Protein AF-A0A0V0GNB0-F1 (afdb_monomer_lite)

Secondary structure (DSSP, 8-state):
--------SSGGG-SEE-TTSSEEEEEEEEEE-SS-EEEEEEETTTTEEEEEEE--GGGTTTSGGGG--

pLDDT: mean 80.32, std 20.07, range [40.38, 98.31]

Foldseek 3Di:
DDDDPPPPDPLVQFPDADPVRQKGWHPAFPDDDQFWTWTWMAGNVVGDIDIDIDGDVVSQVPDPVSVPD

Sequence (69 aa):
MNGLTDTEPEISEFVEVDPTGRYGRYNEILGKGASKTVYRAFDEYEGIEVAWNQVKLYDFLQSPEDLER

InterPro domains:
  IPR050588 With No Lysine (K) Ser/Thr Protein Kinase [PTHR13902] (12-69)

Structure (mmCIF, N/CA/C/O backbone):
data_AF-A0A0V0GNB0-F1
#
_entry.id   AF-A0A0V0GNB0-F1
#
loop_
_atom_site.group_PDB
_atom_site.id
_atom_site.type_symbol
_atom_site.label_atom_id
_atom_site.label_alt_id
_atom_site.label_comp_id
_atom_site.label_asym_id
_atom_site.label_entity_id
_atom_site.label_seq_id
_atom_site.pdbx_PDB_ins_code
_atom_site.Cartn_x
_atom_site.Cartn_y
_atom_site.Cartn_z
_atom_site.occupancy
_atom_site.B_iso_or_equiv
_atom_site.auth_seq_id
_atom_site.auth_comp_id
_atom_site.auth_asym_id
_atom_site.auth_atom_id
_atom_site.pdbx_PDB_model_num
ATOM 1 N N . MET A 1 1 ? -28.050 -7.248 28.160 1.00 40.38 1 MET A N 1
ATOM 2 C CA . MET A 1 1 ? -27.408 -8.120 27.158 1.00 40.38 1 MET A CA 1
ATOM 3 C C . MET A 1 1 ? -26.509 -7.231 26.318 1.00 40.38 1 MET A C 1
ATOM 5 O O . MET A 1 1 ? -26.971 -6.644 25.354 1.00 40.38 1 MET A O 1
ATOM 9 N N . ASN A 1 2 ? -25.269 -7.046 26.772 1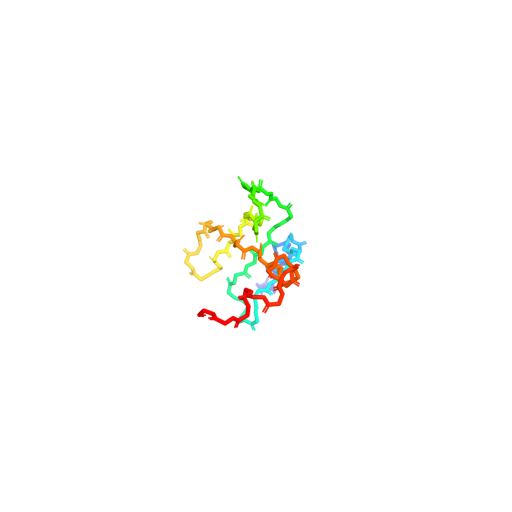.00 43.81 2 ASN A N 1
ATOM 10 C CA . ASN A 1 2 ? -24.199 -6.456 25.969 1.00 43.81 2 ASN A CA 1
ATOM 11 C C . ASN A 1 2 ? -23.546 -7.614 25.220 1.00 43.81 2 ASN A C 1
ATOM 13 O O . ASN A 1 2 ? -23.263 -8.622 25.869 1.00 43.81 2 ASN A O 1
ATOM 17 N N . GLY A 1 3 ? -23.296 -7.495 23.918 1.00 47.81 3 GLY A N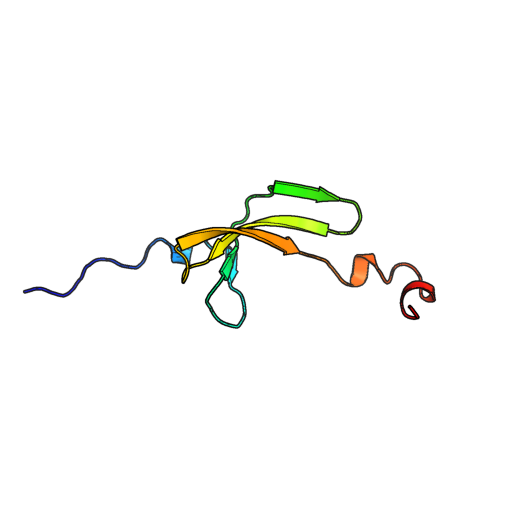 1
ATOM 18 C CA . GLY A 1 3 ? -22.436 -8.494 23.285 1.00 47.81 3 GLY A CA 1
ATOM 19 C C . GLY A 1 3 ? -22.428 -8.625 21.774 1.00 47.81 3 GLY A C 1
ATOM 20 O O . GLY A 1 3 ? -21.860 -9.606 21.327 1.00 47.81 3 GLY A O 1
ATOM 21 N N . LEU A 1 4 ? -23.011 -7.717 20.990 1.00 52.28 4 LEU A N 1
ATOM 22 C CA . LEU A 1 4 ? -22.844 -7.736 19.533 1.00 52.28 4 LEU A CA 1
ATOM 23 C C . LEU A 1 4 ? -22.819 -6.295 19.016 1.00 52.28 4 LEU A C 1
ATOM 25 O O . LEU A 1 4 ? -23.814 -5.786 18.510 1.00 52.28 4 LEU A O 1
ATOM 29 N N . THR A 1 5 ? -21.701 -5.594 19.214 1.00 47.44 5 THR A N 1
ATOM 30 C CA . THR A 1 5 ? -21.355 -4.524 18.277 1.00 47.44 5 THR A CA 1
ATOM 31 C C . THR A 1 5 ? -20.757 -5.218 17.070 1.00 47.44 5 THR A C 1
ATOM 33 O O . THR A 1 5 ? -19.661 -5.758 17.150 1.00 47.44 5 THR A O 1
ATOM 36 N N . ASP A 1 6 ? -21.572 -5.259 1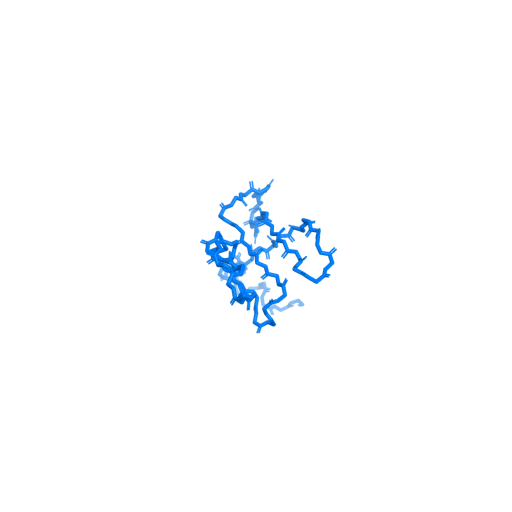6.031 1.00 48.88 6 ASP A N 1
ATOM 37 C CA . ASP A 1 6 ? -21.355 -5.555 14.617 1.00 48.88 6 ASP A CA 1
ATOM 38 C C . ASP A 1 6 ? -19.998 -5.044 14.056 1.00 48.88 6 ASP A C 1
ATOM 40 O O . ASP A 1 6 ? -19.948 -4.170 13.197 1.00 48.88 6 ASP A O 1
ATOM 44 N N . THR A 1 7 ? -18.858 -5.532 14.560 1.00 50.31 7 THR A N 1
ATOM 45 C CA . THR A 1 7 ? -17.510 -5.225 14.038 1.00 50.31 7 THR A CA 1
ATOM 46 C C . THR A 1 7 ? -17.150 -6.129 12.861 1.00 50.31 7 THR A C 1
ATOM 48 O O . THR A 1 7 ? -16.063 -6.691 12.814 1.00 50.31 7 THR A O 1
ATOM 51 N N . GLU A 1 8 ? -18.063 -6.286 11.909 1.00 52.78 8 GLU A N 1
ATOM 52 C CA . GLU A 1 8 ? -17.757 -6.828 10.583 1.00 52.78 8 GLU A CA 1
ATOM 53 C C . GLU A 1 8 ? -18.466 -5.976 9.517 1.00 52.78 8 GLU A C 1
ATOM 55 O O . GLU A 1 8 ? -19.527 -6.344 9.016 1.00 52.78 8 GLU A O 1
ATOM 60 N N . PRO A 1 9 ? -17.909 -4.790 9.193 1.00 48.41 9 PRO A N 1
ATOM 61 C CA . PRO A 1 9 ? -17.923 -4.396 7.783 1.00 48.41 9 PRO A CA 1
ATOM 62 C C . PRO A 1 9 ? -16.644 -3.723 7.250 1.00 48.41 9 PRO A C 1
ATOM 64 O O . PRO A 1 9 ? -16.534 -3.610 6.035 1.00 48.41 9 PRO A O 1
ATOM 67 N N . GLU A 1 10 ? -15.656 -3.315 8.061 1.00 52.53 10 GLU A N 1
ATOM 68 C CA . GLU A 1 10 ? -14.491 -2.588 7.501 1.00 52.53 10 GLU A CA 1
ATOM 69 C C . GLU A 1 10 ? -13.433 -3.498 6.858 1.00 52.53 10 GLU A C 1
ATOM 71 O O . GLU A 1 10 ? -12.913 -3.171 5.793 1.00 52.53 10 GLU A O 1
ATOM 76 N N . ILE A 1 11 ? -13.192 -4.701 7.398 1.00 52.09 11 ILE A N 1
ATOM 77 C CA . ILE A 1 11 ? -12.267 -5.672 6.773 1.00 52.09 11 ILE A CA 1
ATOM 78 C C . ILE A 1 11 ? -12.791 -6.114 5.391 1.00 52.09 11 ILE A C 1
ATOM 80 O O . ILE A 1 11 ? -12.013 -6.460 4.504 1.00 52.09 11 ILE A O 1
ATOM 84 N N . SER A 1 12 ? -14.113 -6.047 5.170 1.00 60.16 12 SER A N 1
ATOM 85 C CA . SER A 1 12 ? -14.748 -6.399 3.893 1.00 60.16 12 SER A CA 1
ATOM 86 C C . SER A 1 12 ? -14.401 -5.440 2.745 1.00 60.16 12 SER A C 1
ATOM 88 O O . SER A 1 12 ? -14.685 -5.772 1.592 1.00 60.16 12 SER A O 1
ATOM 90 N N . GLU A 1 13 ? -13.816 -4.270 3.017 1.00 83.50 13 GLU A N 1
ATOM 91 C CA . GLU A 1 13 ? -13.384 -3.333 1.974 1.00 83.50 13 GLU A CA 1
ATOM 92 C C . GLU A 1 13 ? -11.946 -3.575 1.494 1.00 83.50 13 GLU A C 1
ATOM 94 O O . GLU A 1 13 ? -11.584 -3.164 0.382 1.00 83.50 13 GLU A O 1
ATOM 99 N N . PHE A 1 14 ? -11.116 -4.247 2.298 1.00 92.75 14 PHE A N 1
ATOM 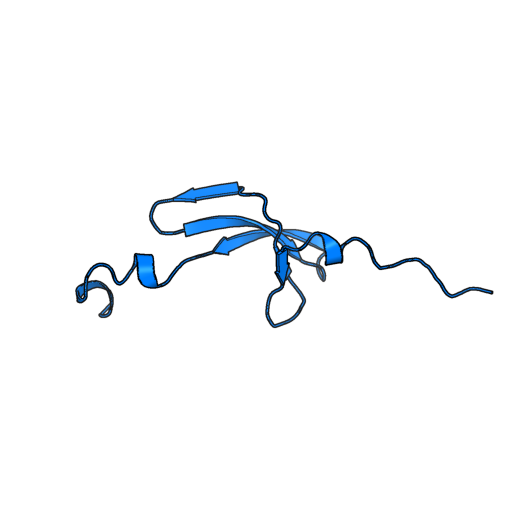100 C CA . PHE A 1 14 ? -9.746 -4.545 1.907 1.00 92.75 14 PHE A CA 1
ATOM 101 C C . PHE A 1 14 ? -9.723 -5.640 0.844 1.00 92.75 14 PHE A C 1
ATOM 103 O O . PHE A 1 14 ? -10.229 -6.745 1.023 1.00 92.75 14 PHE A O 1
ATOM 110 N N . VAL A 1 15 ? -9.083 -5.338 -0.283 1.00 95.69 15 VAL A N 1
ATOM 111 C CA . VAL A 1 15 ? -8.878 -6.313 -1.364 1.00 95.69 15 VAL A CA 1
ATOM 112 C C . VAL A 1 15 ? -7.608 -7.137 -1.167 1.00 95.69 15 VAL A C 1
ATOM 114 O O . VAL A 1 15 ? -7.401 -8.130 -1.859 1.00 95.69 15 VAL A O 1
ATOM 117 N N . GLU A 1 16 ? -6.738 -6.705 -0.257 1.00 95.31 16 GLU A N 1
ATOM 118 C CA . GLU A 1 16 ? -5.512 -7.387 0.139 1.00 95.31 16 GLU A CA 1
ATOM 119 C C . GLU A 1 16 ? -5.150 -6.948 1.558 1.00 95.31 16 GLU A C 1
ATOM 121 O O . GLU A 1 16 ? -5.291 -5.773 1.893 1.00 95.31 16 GLU A O 1
ATOM 126 N N . VAL A 1 17 ? -4.678 -7.883 2.376 1.00 95.69 17 VAL A N 1
ATOM 127 C CA . VAL A 1 17 ? -4.192 -7.628 3.734 1.00 95.69 17 VAL A CA 1
ATOM 128 C C . VAL A 1 17 ? -2.772 -8.166 3.821 1.00 95.69 17 VAL A C 1
ATOM 130 O O . VAL A 1 17 ? -2.456 -9.197 3.217 1.00 95.69 17 VAL A O 1
ATOM 133 N N . ASP A 1 18 ? -1.896 -7.454 4.521 1.00 95.38 18 ASP A N 1
ATOM 134 C CA . ASP A 1 18 ? -0.524 -7.908 4.702 1.00 95.38 18 ASP A CA 1
ATOM 135 C C . ASP A 1 18 ? -0.461 -9.182 5.576 1.00 95.38 18 ASP A C 1
ATOM 137 O O . ASP A 1 18 ? -1.374 -9.448 6.358 1.00 95.38 18 ASP A O 1
ATOM 141 N N . PRO A 1 19 ? 0.619 -9.982 5.503 1.00 96.44 19 PRO A N 1
ATOM 142 C CA . PRO A 1 19 ? 0.722 -11.227 6.268 1.00 96.44 19 PRO A CA 1
ATOM 143 C C . PRO A 1 19 ? 0.620 -11.064 7.791 1.00 96.44 19 PRO A C 1
ATOM 145 O O . PRO A 1 19 ? 0.359 -12.048 8.482 1.00 96.44 19 PRO A O 1
ATOM 148 N N . THR A 1 20 ? 0.865 -9.861 8.321 1.00 95.44 20 THR A N 1
ATOM 149 C CA . THR A 1 20 ? 0.726 -9.565 9.754 1.00 95.44 20 THR A CA 1
ATOM 150 C C . THR A 1 20 ? -0.696 -9.185 10.159 1.00 95.44 20 THR A C 1
ATOM 152 O O . THR A 1 20 ? -0.999 -9.221 11.350 1.00 95.44 20 THR A O 1
ATOM 155 N N . GLY A 1 21 ? -1.570 -8.862 9.201 1.00 92.25 21 GLY A N 1
ATOM 156 C CA . GLY A 1 21 ? -2.931 -8.406 9.470 1.00 92.25 21 GLY A CA 1
ATOM 157 C C . GLY A 1 21 ? -3.020 -6.972 9.994 1.00 92.25 21 GLY A C 1
ATOM 158 O O . GLY A 1 21 ? -4.044 -6.617 10.556 1.00 92.25 21 GLY A O 1
ATOM 159 N N . ARG A 1 22 ? -1.958 -6.166 9.878 1.00 95.94 22 ARG A N 1
ATOM 160 C CA . ARG A 1 22 ? -1.938 -4.771 10.349 1.00 95.94 22 ARG A CA 1
ATOM 161 C C . ARG A 1 22 ? -2.395 -3.796 9.271 1.00 95.94 22 ARG A C 1
ATOM 163 O O . ARG A 1 22 ? -2.973 -2.756 9.579 1.00 95.94 22 ARG A O 1
ATOM 170 N N . TYR A 1 23 ? -2.052 -4.092 8.024 1.00 97.12 23 TYR A N 1
ATOM 171 C CA . TYR A 1 23 ? -2.279 -3.211 6.895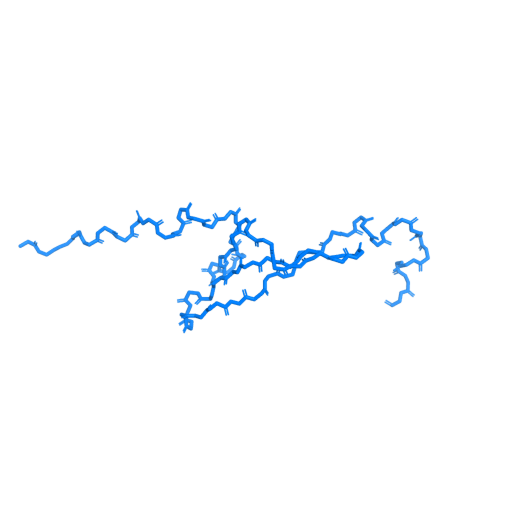 1.00 97.12 23 TYR A CA 1
ATOM 172 C C . TYR A 1 23 ? -3.285 -3.829 5.940 1.00 97.12 23 TYR A C 1
ATOM 174 O O . TYR A 1 23 ? -3.050 -4.899 5.375 1.00 97.12 23 TYR A O 1
ATOM 182 N N . GLY A 1 24 ? -4.366 -3.100 5.693 1.00 96.44 24 GLY A N 1
ATOM 183 C CA . GLY A 1 24 ? -5.346 -3.425 4.669 1.00 96.44 24 GLY A CA 1
ATOM 184 C C . GLY A 1 24 ? -5.240 -2.473 3.483 1.00 96.44 24 GLY A C 1
ATOM 185 O O . GLY A 1 24 ? -5.150 -1.257 3.649 1.00 96.44 24 GLY A O 1
ATOM 186 N N . ARG A 1 25 ? -5.243 -3.009 2.262 1.00 97.38 25 ARG A N 1
ATOM 187 C CA . ARG A 1 25 ? -5.182 -2.244 1.012 1.00 97.38 25 ARG A CA 1
ATOM 188 C C . ARG A 1 25 ? -6.538 -2.214 0.318 1.00 97.38 25 ARG A C 1
ATOM 190 O O . ARG A 1 25 ? -7.156 -3.254 0.100 1.00 97.38 25 ARG A O 1
ATOM 197 N N . TYR A 1 26 ? -6.941 -1.037 -0.148 1.00 96.69 26 TYR A N 1
ATOM 198 C CA . TYR A 1 26 ? -8.119 -0.849 -0.996 1.00 96.69 26 TYR A CA 1
ATOM 199 C C . TYR A 1 26 ? -7.775 -1.002 -2.488 1.00 96.69 26 TYR A C 1
ATOM 201 O O . TYR A 1 26 ? -6.615 -0.949 -2.907 1.00 96.69 26 TYR A O 1
ATOM 209 N N . ASN A 1 27 ? -8.789 -1.143 -3.345 1.00 95.62 27 ASN A N 1
ATOM 210 C CA . ASN A 1 27 ? -8.584 -1.138 -4.802 1.00 95.62 27 ASN A CA 1
ATOM 211 C C . ASN A 1 27 ? -8.376 0.276 -5.388 1.00 95.62 27 ASN A C 1
ATOM 213 O O . ASN A 1 27 ? -8.296 0.453 -6.603 1.00 95.62 27 ASN A O 1
ATOM 217 N N . GLU A 1 28 ? -8.317 1.296 -4.534 1.00 97.00 28 GLU A N 1
ATOM 218 C CA . GLU A 1 28 ? -8.131 2.684 -4.937 1.00 97.00 28 GLU A CA 1
ATOM 219 C C . GLU A 1 28 ? -6.657 2.985 -5.206 1.00 97.00 28 GLU A C 1
ATOM 221 O O . GLU A 1 28 ? -5.789 2.699 -4.383 1.00 97.00 28 GLU A O 1
ATOM 226 N N . ILE A 1 29 ? -6.372 3.580 -6.363 1.00 97.50 29 ILE A N 1
ATOM 227 C CA . ILE A 1 29 ? -5.015 3.858 -6.829 1.00 97.50 29 ILE A CA 1
ATOM 228 C C . ILE A 1 29 ? -4.700 5.336 -6.628 1.00 97.50 29 ILE A C 1
ATOM 230 O O . ILE A 1 29 ? -5.346 6.193 -7.222 1.00 97.50 29 ILE A O 1
ATOM 234 N N . LEU A 1 30 ? -3.650 5.612 -5.859 1.00 98.06 30 LEU A N 1
ATOM 235 C CA . LEU A 1 30 ? -3.129 6.956 -5.604 1.00 98.06 30 LEU A CA 1
ATOM 236 C C . LEU A 1 30 ? -2.131 7.404 -6.683 1.00 98.06 30 LEU A C 1
ATOM 238 O O . LEU A 1 30 ? -1.967 8.595 -6.932 1.00 98.06 30 LEU A O 1
ATOM 242 N N . GLY A 1 31 ? -1.455 6.458 -7.342 1.00 97.44 31 GLY A N 1
ATOM 243 C CA . GLY A 1 31 ? -0.527 6.763 -8.428 1.00 97.44 31 GLY A CA 1
ATOM 244 C C . GLY A 1 31 ? -0.007 5.526 -9.153 1.00 97.44 31 GLY A C 1
ATOM 245 O O . GLY A 1 31 ? 0.087 4.443 -8.580 1.00 97.44 31 GLY A O 1
ATOM 246 N N . LYS A 1 32 ? 0.360 5.688 -10.427 1.00 95.75 32 LYS A N 1
ATOM 247 C CA . LYS A 1 32 ? 0.990 4.650 -11.256 1.00 95.75 32 LYS A CA 1
ATOM 248 C C . LYS A 1 32 ? 2.266 5.193 -11.879 1.00 95.75 32 LYS A C 1
ATOM 250 O O . LYS A 1 32 ? 2.256 6.278 -12.453 1.00 95.75 32 LYS A O 1
ATOM 255 N N . GLY A 1 33 ? 3.344 4.429 -11.777 1.00 88.88 33 GLY A N 1
ATOM 256 C CA . GLY A 1 33 ? 4.597 4.664 -12.487 1.00 88.88 33 GLY A CA 1
ATOM 257 C C . GLY A 1 33 ? 4.997 3.444 -13.313 1.00 88.88 33 GLY A C 1
ATOM 258 O O . GLY A 1 33 ? 4.273 2.454 -13.351 1.00 88.88 33 GLY A O 1
ATOM 259 N N . ALA A 1 34 ? 6.172 3.506 -13.941 1.00 84.56 34 ALA A N 1
ATOM 260 C CA . ALA A 1 34 ? 6.675 2.434 -14.804 1.00 84.56 34 ALA A CA 1
ATOM 261 C C . ALA A 1 34 ? 6.841 1.085 -14.079 1.00 84.56 34 ALA A C 1
ATOM 263 O O . ALA A 1 34 ? 6.572 0.048 -14.667 1.00 84.56 34 ALA A O 1
ATOM 264 N N . SER A 1 35 ? 7.248 1.104 -12.807 1.00 86.44 35 SER A N 1
ATOM 265 C CA . SER A 1 35 ? 7.580 -0.116 -12.048 1.00 86.44 35 SER A CA 1
ATOM 266 C C . SER A 1 35 ? 6.640 -0.387 -10.876 1.00 86.44 35 SER A C 1
ATOM 268 O O . SER A 1 35 ? 6.822 -1.361 -10.155 1.00 86.44 35 SER A O 1
ATOM 270 N N . LYS A 1 36 ? 5.696 0.517 -10.591 1.00 93.06 36 LYS A N 1
ATOM 271 C CA . LYS A 1 36 ? 4.887 0.430 -9.373 1.00 93.06 36 LYS A CA 1
ATOM 272 C C . LYS A 1 36 ? 3.511 1.046 -9.501 1.00 93.06 36 LYS A C 1
ATOM 274 O O . LYS A 1 36 ? 3.327 2.059 -10.176 1.00 93.06 36 LYS A O 1
ATOM 279 N N . THR A 1 37 ? 2.575 0.475 -8.754 1.00 95.69 37 THR A N 1
ATOM 280 C CA . THR A 1 37 ? 1.262 1.064 -8.490 1.00 95.69 37 THR A CA 1
ATOM 281 C C . THR A 1 37 ? 1.129 1.325 -6.996 1.00 95.69 37 THR A C 1
ATOM 283 O O . THR A 1 37 ? 1.364 0.436 -6.183 1.00 95.69 37 THR A O 1
ATOM 286 N N . VAL A 1 38 ? 0.772 2.553 -6.636 1.00 97.75 38 VAL A N 1
ATOM 287 C CA . VAL A 1 38 ? 0.540 2.982 -5.258 1.00 97.75 38 VAL A CA 1
ATOM 288 C C . VAL A 1 38 ? -0.961 2.997 -5.009 1.00 97.75 38 VAL A C 1
ATOM 290 O O . VAL A 1 38 ? -1.693 3.653 -5.749 1.00 97.75 38 VAL A O 1
ATOM 293 N N . TYR A 1 39 ? -1.409 2.292 -3.979 1.00 98.31 39 TYR A N 1
ATOM 294 C CA . TYR A 1 39 ? -2.808 2.189 -3.578 1.00 98.31 39 TYR A CA 1
ATOM 295 C C . TYR A 1 39 ? -3.051 2.874 -2.236 1.00 98.31 39 TYR A C 1
ATOM 297 O O . TYR A 1 39 ? -2.121 3.037 -1.441 1.00 98.31 39 TYR A O 1
ATOM 305 N N . ARG A 1 40 ? -4.310 3.232 -1.974 1.00 97.81 40 ARG A N 1
ATOM 306 C CA . ARG A 1 40 ? -4.765 3.625 -0.639 1.00 97.81 40 ARG A CA 1
ATOM 307 C C . ARG A 1 40 ? -4.785 2.392 0.263 1.00 97.81 40 ARG A C 1
ATOM 309 O O . ARG A 1 40 ? -5.215 1.317 -0.162 1.00 97.81 40 ARG A O 1
ATOM 316 N N . ALA A 1 41 ? -4.320 2.546 1.491 1.00 97.75 41 ALA A N 1
ATOM 317 C CA . ALA A 1 41 ? -4.325 1.512 2.513 1.00 97.75 41 ALA A CA 1
ATOM 318 C C . ALA A 1 41 ? -4.536 2.133 3.898 1.00 97.75 41 ALA A C 1
ATOM 320 O O . ALA A 1 41 ? -4.470 3.353 4.054 1.00 97.75 41 ALA A O 1
ATOM 321 N N . PHE A 1 42 ? -4.787 1.292 4.892 1.00 96.94 42 PHE A N 1
ATOM 322 C CA . PHE A 1 42 ? -5.026 1.701 6.269 1.00 96.94 42 PHE A CA 1
ATOM 323 C C . PHE A 1 42 ? -4.145 0.896 7.224 1.00 96.94 42 PHE A C 1
ATOM 325 O O . PHE A 1 42 ? -3.971 -0.308 7.036 1.00 96.94 42 PHE A O 1
ATOM 332 N N . ASP A 1 43 ? -3.566 1.572 8.214 1.00 97.38 43 ASP A N 1
ATOM 333 C CA . ASP A 1 43 ? -2.876 0.956 9.347 1.00 97.38 43 ASP A CA 1
ATOM 334 C C . ASP A 1 43 ? -3.875 0.800 10.497 1.00 97.38 43 ASP A C 1
ATOM 336 O O . ASP A 1 43 ? -4.233 1.787 11.144 1.00 97.38 43 ASP A O 1
ATOM 340 N N . GLU A 1 44 ? -4.326 -0.427 10.758 1.00 92.75 44 GLU A N 1
ATOM 341 C CA . GLU A 1 44 ? -5.348 -0.701 11.777 1.00 92.75 44 GLU A CA 1
ATOM 342 C C . GLU A 1 44 ? -4.854 -0.443 13.207 1.00 92.75 44 GLU A C 1
ATOM 344 O O . GLU A 1 44 ? -5.658 -0.285 14.123 1.00 92.75 44 GLU A O 1
ATOM 349 N N . TYR A 1 45 ? -3.537 -0.386 13.423 1.00 94.62 45 TYR A N 1
ATOM 350 C CA . TYR A 1 45 ? -2.970 -0.202 14.760 1.00 94.62 45 TYR A CA 1
ATOM 351 C C . TYR A 1 45 ? -2.869 1.278 15.122 1.00 94.62 45 TYR A C 1
ATOM 353 O O . TYR A 1 45 ? -3.197 1.666 16.242 1.00 94.62 45 TYR A O 1
ATOM 361 N N . GLU A 1 46 ? -2.414 2.101 14.179 1.00 97.06 46 GLU A N 1
ATOM 362 C CA . GLU A 1 46 ? -2.265 3.548 14.383 1.00 97.06 46 GLU A CA 1
ATOM 363 C C . GLU A 1 46 ? -3.535 4.327 13.994 1.00 97.06 46 GLU A C 1
ATOM 365 O O . GLU A 1 46 ? -3.688 5.487 14.375 1.00 97.06 46 GLU A O 1
ATOM 370 N N . GLY A 1 47 ? -4.454 3.705 13.246 1.00 94.56 47 GLY A N 1
ATOM 371 C CA . GLY A 1 47 ? -5.698 4.327 12.794 1.00 94.56 47 GLY A CA 1
ATOM 372 C C . GLY A 1 47 ? -5.481 5.408 11.734 1.00 94.56 47 GLY A C 1
ATOM 373 O O . GLY A 1 47 ? -6.182 6.421 11.734 1.00 94.56 47 GLY A O 1
ATOM 374 N N . ILE A 1 48 ? -4.484 5.230 10.862 1.00 96.81 48 ILE A N 1
ATOM 375 C CA . ILE A 1 48 ? -4.102 6.223 9.851 1.00 96.81 48 ILE A CA 1
ATOM 376 C C . ILE A 1 48 ? -4.128 5.645 8.439 1.00 96.81 48 ILE A C 1
ATOM 378 O O . ILE A 1 48 ? -3.813 4.476 8.210 1.00 96.81 48 ILE A O 1
ATOM 382 N N . GLU A 1 49 ? -4.439 6.502 7.466 1.00 96.88 49 GLU A N 1
ATOM 383 C CA . GLU A 1 49 ? -4.263 6.162 6.058 1.00 96.88 49 GLU A CA 1
ATOM 384 C C . GLU A 1 49 ? -2.779 6.138 5.682 1.00 96.88 49 GLU A C 1
ATOM 386 O O . GLU A 1 49 ? -1.992 7.014 6.053 1.00 96.88 49 GLU A O 1
ATOM 391 N N . VAL A 1 50 ? -2.407 5.134 4.895 1.00 97.94 50 VAL A N 1
ATOM 392 C CA . VAL A 1 50 ? -1.048 4.910 4.404 1.00 97.94 50 VAL A CA 1
ATOM 393 C C . VAL A 1 50 ? -1.060 4.594 2.908 1.00 97.94 50 VAL A C 1
ATOM 395 O O . VAL A 1 50 ? -2.085 4.257 2.315 1.00 97.94 50 VAL A O 1
ATOM 398 N N . ALA A 1 51 ? 0.105 4.706 2.272 1.00 98.31 51 ALA A N 1
ATOM 399 C CA . ALA A 1 51 ? 0.281 4.371 0.864 1.00 98.31 51 ALA A CA 1
ATOM 400 C C . ALA A 1 51 ? 0.862 2.956 0.710 1.00 98.31 51 ALA A C 1
ATOM 402 O O . ALA A 1 51 ? 1.964 2.682 1.185 1.00 98.31 51 ALA A O 1
ATOM 403 N N . TRP A 1 52 ? 0.164 2.073 -0.010 1.00 98.12 52 TRP A N 1
ATOM 404 C CA . TRP A 1 52 ? 0.636 0.719 -0.311 1.00 98.12 52 TRP A CA 1
ATOM 405 C C . TRP A 1 52 ? 1.286 0.655 -1.688 1.00 98.12 52 TRP A C 1
ATOM 407 O O . TRP A 1 52 ? 0.623 0.813 -2.714 1.00 98.12 52 TRP A O 1
ATOM 417 N N . ASN A 1 53 ? 2.585 0.375 -1.735 1.00 97.06 53 ASN A N 1
ATOM 418 C CA . ASN A 1 53 ? 3.330 0.251 -2.983 1.00 97.06 53 ASN A CA 1
ATOM 419 C C . ASN A 1 53 ? 3.359 -1.209 -3.462 1.00 97.06 53 ASN A C 1
ATOM 421 O O . ASN A 1 53 ? 4.036 -2.046 -2.872 1.00 97.06 53 ASN A O 1
ATOM 425 N N . GLN A 1 54 ? 2.642 -1.505 -4.547 1.00 94.94 54 GLN A N 1
ATOM 426 C CA . GLN A 1 54 ? 2.682 -2.803 -5.208 1.00 94.94 54 GLN A CA 1
ATOM 427 C C . GLN A 1 54 ? 3.666 -2.763 -6.377 1.00 94.94 54 GLN A C 1
ATOM 429 O O . GLN A 1 54 ? 3.516 -1.983 -7.324 1.00 94.94 54 GLN A O 1
ATOM 434 N N . VAL A 1 55 ? 4.638 -3.664 -6.317 1.00 91.50 55 VAL A N 1
ATOM 435 C CA . VAL A 1 55 ? 5.696 -3.824 -7.309 1.00 91.50 55 VAL A CA 1
ATOM 436 C C . VAL A 1 55 ? 5.648 -5.264 -7.807 1.00 91.50 55 VAL A C 1
ATOM 438 O O . VAL A 1 55 ? 5.579 -6.188 -6.995 1.00 91.50 55 VAL A O 1
ATOM 441 N N . LYS A 1 56 ? 5.652 -5.484 -9.125 1.00 82.88 56 LYS A N 1
ATOM 442 C CA . LYS A 1 56 ? 5.668 -6.840 -9.688 1.00 82.88 56 LYS A CA 1
ATOM 443 C C . LYS A 1 56 ? 7.077 -7.177 -10.134 1.00 82.88 56 LYS A C 1
ATOM 445 O O . LYS A 1 56 ? 7.67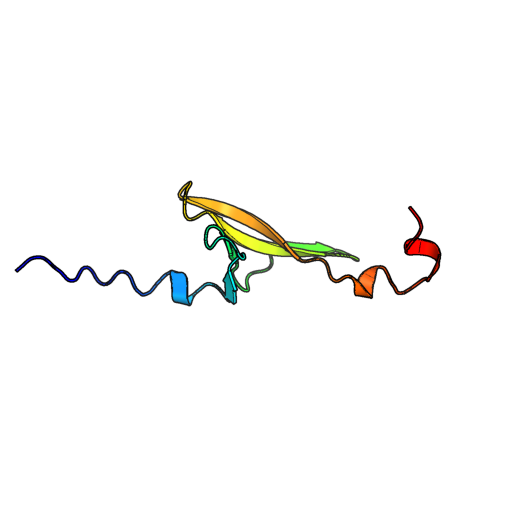6 -6.443 -10.908 1.00 82.88 56 LYS A O 1
ATOM 450 N N . LEU A 1 57 ? 7.589 -8.320 -9.684 1.00 76.75 57 LEU A N 1
ATOM 451 C CA . LEU A 1 57 ? 8.949 -8.743 -10.018 1.00 76.75 57 LEU A CA 1
ATOM 452 C C . LEU A 1 57 ? 9.168 -8.865 -11.538 1.00 76.75 57 LEU A C 1
ATOM 454 O O . LEU A 1 57 ? 10.229 -8.509 -12.036 1.00 76.75 57 LEU A O 1
ATOM 458 N N . TYR A 1 58 ? 8.145 -9.285 -12.288 1.00 66.19 58 TYR A N 1
ATOM 459 C CA . TYR A 1 58 ? 8.198 -9.364 -13.752 1.00 66.19 58 TYR A CA 1
ATOM 460 C C . TYR A 1 58 ? 8.434 -8.015 -14.445 1.00 66.19 58 TYR A C 1
ATOM 462 O O . TYR A 1 58 ? 8.927 -8.010 -15.569 1.00 66.19 58 TYR A O 1
ATOM 470 N N . ASP A 1 59 ? 8.131 -6.892 -13.788 1.00 63.81 59 ASP A N 1
ATOM 471 C CA . ASP A 1 59 ? 8.432 -5.563 -14.328 1.00 63.81 59 ASP A CA 1
ATOM 472 C C . ASP A 1 59 ? 9.945 -5.269 -14.292 1.00 63.81 59 ASP A C 1
ATOM 474 O O . ASP A 1 59 ? 10.414 -4.426 -15.050 1.00 63.81 59 ASP A O 1
ATOM 478 N N . PHE A 1 60 ? 10.719 -5.988 -13.467 1.00 60.03 60 PHE A N 1
ATOM 479 C CA . PHE A 1 60 ? 12.188 -5.912 -13.435 1.00 60.03 60 PHE A CA 1
ATOM 480 C C . PHE A 1 60 ? 12.871 -7.004 -14.257 1.00 60.03 60 PHE A C 1
ATOM 482 O O . PHE A 1 60 ? 13.989 -6.820 -14.706 1.00 60.03 60 PHE A O 1
ATOM 489 N N . LEU A 1 61 ? 12.214 -8.144 -14.477 1.00 59.06 61 LEU A N 1
ATOM 490 C CA . LEU A 1 61 ? 12.807 -9.288 -15.181 1.00 59.06 61 LEU A CA 1
ATOM 491 C C . LEU A 1 61 ? 12.706 -9.197 -16.714 1.00 59.06 61 LEU A C 1
ATOM 493 O O . LEU A 1 61 ? 12.943 -10.190 -17.400 1.00 59.06 61 LEU A O 1
ATOM 497 N N . GLN A 1 62 ? 12.347 -8.035 -17.273 1.00 56.28 62 GLN A N 1
ATOM 498 C CA . GLN A 1 62 ? 12.354 -7.842 -18.729 1.00 56.28 62 GLN A CA 1
ATOM 499 C C . GLN A 1 62 ? 13.774 -7.769 -19.314 1.00 56.28 62 GLN A C 1
ATOM 501 O O . GLN A 1 62 ? 13.922 -7.929 -20.526 1.00 56.28 62 GLN A O 1
ATOM 506 N N . SER A 1 63 ? 14.807 -7.611 -18.478 1.00 54.69 63 SER A N 1
ATOM 507 C CA . SER A 1 63 ? 16.200 -7.844 -18.858 1.00 54.69 63 SER A CA 1
ATOM 508 C C . SER A 1 63 ? 16.896 -8.749 -17.823 1.00 54.69 63 SER A C 1
ATOM 510 O O . SER A 1 63 ? 16.733 -8.544 -16.617 1.00 54.69 63 SER A O 1
ATOM 512 N N . PRO A 1 64 ? 17.639 -9.790 -18.245 1.00 54.78 64 PRO A N 1
ATOM 513 C CA . PRO A 1 64 ? 18.459 -10.591 -17.337 1.00 54.78 64 PRO A CA 1
ATOM 514 C C . PRO A 1 64 ? 19.596 -9.785 -16.680 1.00 54.78 64 PRO A C 1
ATOM 516 O O . PRO A 1 64 ? 20.157 -10.250 -15.692 1.00 54.78 64 PRO A O 1
ATOM 519 N N . GLU A 1 65 ? 19.912 -8.582 -17.171 1.00 58.88 65 GLU A N 1
ATOM 520 C CA . GLU A 1 65 ? 20.908 -7.680 -16.583 1.00 58.88 65 GLU A CA 1
ATOM 521 C C . GLU A 1 65 ? 20.433 -6.965 -15.298 1.00 58.88 65 GLU A C 1
ATOM 523 O O . GLU A 1 65 ? 21.262 -6.487 -14.522 1.00 58.88 65 GLU A O 1
ATOM 528 N N . ASP A 1 66 ? 19.124 -6.910 -15.027 1.00 56.06 66 ASP A N 1
ATOM 529 C CA . ASP A 1 66 ? 18.560 -6.210 -13.857 1.00 56.06 66 ASP A CA 1
ATOM 530 C C . ASP A 1 66 ? 18.547 -7.059 -12.566 1.00 56.06 66 ASP A C 1
ATOM 532 O O . ASP A 1 66 ? 18.197 -6.567 -11.492 1.00 56.06 66 ASP A O 1
ATOM 536 N N . LEU A 1 67 ? 18.954 -8.331 -12.650 1.00 56.31 67 LEU A N 1
ATOM 537 C CA . LEU A 1 67 ? 19.077 -9.257 -11.514 1.00 56.31 67 LEU A CA 1
ATOM 538 C C . LEU A 1 67 ? 20.371 -9.073 -10.695 1.00 56.31 67 LEU A C 1
ATOM 540 O O . LEU A 1 67 ? 20.461 -9.615 -9.595 1.00 56.31 67 LEU A O 1
ATOM 544 N N . GLU A 1 68 ? 21.362 -8.333 -11.207 1.00 54.25 68 GLU A N 1
ATOM 545 C CA . GLU A 1 68 ? 22.720 -8.253 -10.636 1.00 54.25 68 GLU A CA 1
ATOM 546 C C . GLU A 1 68 ? 23.099 -6.866 -10.072 1.00 54.25 68 GLU A C 1
ATOM 548 O O . GLU A 1 68 ? 24.220 -6.392 -10.279 1.00 54.25 68 GLU A O 1
ATOM 553 N N . ARG A 1 69 ? 22.206 -6.186 -9.339 1.00 52.78 69 ARG A N 1
ATOM 554 C CA . ARG A 1 69 ? 22.576 -4.966 -8.590 1.00 52.78 69 ARG A CA 1
ATOM 555 C C . ARG A 1 69 ? 22.398 -5.072 -7.087 1.00 52.78 69 ARG A C 1
ATOM 557 O O . ARG A 1 69 ? 21.342 -5.569 -6.645 1.00 52.78 69 ARG A O 1
#

Radius of gyration: 16.89 Å; chains: 1; bounding box: 50×18×46 Å

Organism: Solanum chacoense (NCBI:txid4108)